Protein AF-A0AAW6YXY3-F1 (afdb_monomer_lite)

InterPro domains:
  IPR010106 Recombination-promoting nuclease RpnA [TIGR01784] (21-159)

Secondary structure (DSSP, 8-state):
-HHHHHHHHHHHHTT-S-TTT-HHHHHHHHTTGGG-HHHHHHHHHHHHHH-HHHHHHHHHHHHHHH-HHHHHHHHHHHHHHHHHHHHHHHHHHHHHHHHHHHHHHHHHHHHHHHHHHHHHHHHHHHHHHHHHHHHHHTT--HHHHHHHHT--HHHHHHHHT--

pLDDT: mean 87.32, std 8.06, range [52.41, 96.94]

Structure (mmCIF, N/CA/C/O backbone):
data_AF-A0AAW6YXY3-F1
#
_entry.id   AF-A0AAW6YXY3-F1
#
loop_
_atom_site.group_PDB
_atom_site.id
_atom_site.type_symbol
_atom_site.label_atom_id
_atom_site.label_alt_id
_atom_site.label_comp_id
_atom_site.label_asym_id
_atom_site.label_entity_id
_atom_site.label_seq_id
_atom_site.pdbx_PDB_ins_code
_atom_site.Cartn_x
_atom_site.Cartn_y
_atom_site.Cartn_z
_atom_site.occupancy
_atom_site.B_iso_or_equiv
_atom_site.auth_seq_id
_atom_site.auth_comp_id
_atom_site.auth_asym_id
_atom_site.auth_atom_id
_atom_site.pdbx_PDB_model_num
ATOM 1 N N . MET A 1 1 ? 23.430 -11.642 -19.664 1.00 52.41 1 MET A N 1
ATOM 2 C CA . MET A 1 1 ? 23.758 -10.466 -20.505 1.00 52.41 1 MET A CA 1
ATOM 3 C C . MET A 1 1 ? 23.811 -9.170 -19.693 1.00 52.41 1 MET A C 1
ATOM 5 O O . MET A 1 1 ? 24.819 -8.491 -19.815 1.00 52.41 1 MET A O 1
ATOM 9 N N . ALA A 1 2 ? 22.846 -8.874 -18.804 1.00 53.31 2 ALA A N 1
ATOM 10 C CA . ALA A 1 2 ? 22.872 -7.669 -17.951 1.00 53.31 2 ALA A CA 1
ATOM 11 C C . ALA A 1 2 ? 24.171 -7.490 -17.126 1.00 53.31 2 ALA A C 1
ATOM 13 O O . ALA A 1 2 ? 24.766 -6.423 -17.169 1.00 53.31 2 ALA A O 1
ATOM 14 N N . CYS A 1 3 ? 24.696 -8.545 -16.485 1.00 61.19 3 CYS A N 1
ATOM 15 C CA . CYS A 1 3 ? 25.930 -8.424 -15.688 1.00 61.19 3 CYS A CA 1
ATOM 16 C C . CYS A 1 3 ? 27.190 -8.082 -16.501 1.00 61.19 3 CYS A C 1
ATOM 18 O O . CYS A 1 3 ? 28.097 -7.454 -15.966 1.00 61.19 3 CYS A O 1
ATOM 20 N N . LEU A 1 4 ? 27.276 -8.498 -17.772 1.00 67.19 4 LEU A N 1
ATOM 21 C CA . LEU A 1 4 ? 28.469 -8.255 -18.593 1.00 67.19 4 LEU A CA 1
ATOM 22 C C . LEU A 1 4 ? 28.530 -6.796 -19.060 1.00 67.19 4 LEU A C 1
ATOM 24 O O . LEU A 1 4 ? 29.599 -6.198 -19.061 1.00 67.19 4 LEU A O 1
ATOM 28 N N . HIS A 1 5 ? 27.378 -6.225 -19.409 1.00 71.75 5 HIS A N 1
ATOM 29 C CA . HIS A 1 5 ? 27.255 -4.828 -19.811 1.00 71.75 5 HIS A CA 1
ATOM 30 C C . HIS A 1 5 ? 27.611 -3.879 -18.658 1.00 71.75 5 HIS A C 1
ATOM 32 O O . HIS A 1 5 ? 28.523 -3.068 -18.797 1.00 71.75 5 HIS A O 1
ATOM 38 N N . THR A 1 6 ? 26.999 -4.066 -17.482 1.00 77.62 6 THR A N 1
ATOM 39 C CA . THR A 1 6 ? 27.297 -3.255 -16.290 1.00 77.62 6 THR A CA 1
ATOM 40 C C . THR A 1 6 ? 28.769 -3.353 -15.886 1.00 77.62 6 THR A C 1
ATOM 42 O O . THR A 1 6 ? 29.396 -2.350 -15.558 1.00 77.62 6 THR A O 1
ATOM 45 N N . LEU A 1 7 ? 29.360 -4.549 -15.970 1.00 82.19 7 LEU A N 1
ATOM 46 C CA . LEU A 1 7 ? 30.775 -4.754 -15.665 1.00 82.19 7 LEU A CA 1
ATOM 47 C C . LEU A 1 7 ? 31.702 -4.013 -16.641 1.00 82.19 7 LEU A C 1
ATOM 49 O O . LEU A 1 7 ? 32.742 -3.507 -16.226 1.00 82.19 7 LEU A O 1
ATOM 53 N N . VAL A 1 8 ? 31.356 -3.943 -17.928 1.00 82.94 8 VAL A N 1
ATOM 54 C CA . VAL A 1 8 ? 32.174 -3.246 -18.934 1.00 82.94 8 VAL A CA 1
ATOM 55 C C . VAL A 1 8 ? 32.118 -1.730 -18.762 1.00 82.94 8 VAL A C 1
ATOM 57 O O . VAL A 1 8 ? 33.161 -1.095 -18.885 1.00 82.94 8 VAL A O 1
ATOM 60 N N . ILE A 1 9 ? 30.967 -1.164 -18.387 1.00 82.31 9 ILE A N 1
ATOM 61 C CA . ILE A 1 9 ? 30.839 0.269 -18.069 1.00 82.31 9 ILE A CA 1
ATOM 62 C C . ILE A 1 9 ? 31.704 0.633 -16.860 1.00 82.31 9 ILE A C 1
ATOM 64 O O . ILE A 1 9 ? 32.493 1.570 -16.924 1.00 82.31 9 ILE A O 1
ATOM 68 N N . ILE A 1 10 ? 31.621 -0.149 -15.777 1.00 84.69 10 ILE A N 1
ATOM 69 C CA . ILE A 1 10 ? 32.439 0.080 -14.575 1.00 84.69 10 ILE A CA 1
ATOM 70 C C . ILE A 1 10 ? 33.924 0.065 -14.942 1.00 84.69 10 ILE A C 1
ATOM 72 O O . ILE A 1 10 ? 34.669 0.973 -14.588 1.00 84.69 10 ILE A O 1
ATOM 76 N N . ARG A 1 11 ? 34.355 -0.934 -15.717 1.00 85.31 11 ARG A N 1
ATOM 77 C CA . ARG A 1 11 ? 35.752 -1.040 -16.150 1.00 85.31 11 ARG A CA 1
ATOM 78 C C . ARG A 1 11 ? 36.170 0.081 -17.101 1.00 85.31 11 ARG A C 1
ATOM 80 O O . ARG A 1 11 ? 37.355 0.396 -17.139 1.00 85.31 11 ARG A O 1
ATOM 87 N N . TYR A 1 12 ? 35.248 0.644 -17.880 1.00 85.00 12 TYR A N 1
ATOM 88 C CA . TYR A 1 12 ? 35.515 1.793 -18.745 1.00 85.00 12 TYR A CA 1
ATOM 89 C C . TYR A 1 12 ? 35.730 3.061 -17.915 1.00 85.00 12 TYR A C 1
ATOM 91 O O . TYR A 1 12 ? 36.720 3.753 -18.127 1.00 85.00 12 TYR A O 1
ATOM 99 N N . ASN A 1 13 ? 34.891 3.287 -16.902 1.00 83.56 13 ASN A N 1
ATOM 100 C CA . ASN A 1 13 ? 35.023 4.412 -15.970 1.00 83.56 13 ASN A CA 1
ATOM 101 C C . ASN A 1 13 ? 36.300 4.328 -15.120 1.00 83.56 13 ASN A C 1
ATOM 103 O O . ASN A 1 13 ? 36.865 5.344 -14.736 1.00 83.56 13 ASN A O 1
ATOM 107 N N . GLU A 1 14 ? 36.779 3.113 -14.845 1.00 88.25 14 GLU A N 1
ATOM 108 C CA . GLU A 1 14 ? 38.077 2.865 -14.208 1.00 88.25 14 GLU A CA 1
ATOM 109 C C . GLU A 1 14 ? 39.265 2.921 -15.193 1.00 88.25 14 GLU A C 1
ATOM 111 O O . GLU A 1 14 ? 40.374 2.528 -14.830 1.00 88.25 14 GLU A O 1
ATOM 116 N N . GLU A 1 15 ? 39.039 3.321 -16.450 1.00 82.94 15 GLU A N 1
ATOM 117 C CA . GLU A 1 15 ? 40.025 3.365 -17.545 1.00 82.94 15 GLU A CA 1
ATOM 118 C C . GLU A 1 15 ? 40.711 2.014 -17.850 1.00 82.94 15 GLU A C 1
ATOM 120 O O . GLU A 1 15 ? 41.732 1.937 -18.537 1.00 82.94 15 GLU A O 1
ATOM 125 N N . LYS A 1 16 ? 40.135 0.900 -17.381 1.00 86.38 16 LYS A N 1
ATOM 126 C CA . LYS A 1 16 ? 40.678 -0.460 -17.552 1.00 86.38 16 LYS A CA 1
ATOM 127 C C . LYS A 1 16 ? 40.359 -1.076 -18.913 1.00 86.38 16 LYS A C 1
ATOM 129 O O . LYS A 1 16 ? 40.914 -2.124 -19.245 1.00 86.38 16 LYS A O 1
ATOM 134 N N . VAL A 1 17 ? 39.447 -0.486 -19.683 1.00 86.38 17 VAL A N 1
ATOM 135 C CA . VAL A 1 17 ? 39.100 -0.909 -21.050 1.00 86.38 17 VAL A CA 1
ATOM 136 C C . VAL A 1 17 ? 39.014 0.307 -21.967 1.00 86.38 17 VAL A C 1
ATOM 138 O O . VAL A 1 17 ? 38.676 1.397 -21.521 1.00 86.38 17 VAL A O 1
ATOM 141 N N . ASN A 1 18 ? 39.335 0.132 -23.253 1.00 86.69 18 ASN A N 1
ATOM 142 C CA . ASN A 1 18 ? 39.440 1.247 -24.193 1.00 86.69 18 ASN A CA 1
ATOM 143 C C . ASN A 1 18 ? 38.731 0.944 -25.537 1.00 86.69 18 ASN A C 1
ATOM 145 O O . ASN A 1 18 ? 39.193 0.063 -26.274 1.00 86.69 18 ASN A O 1
ATOM 149 N N . PRO A 1 19 ? 37.674 1.698 -25.910 1.00 86.50 19 PRO A N 1
ATOM 150 C CA . PRO A 1 19 ? 36.897 1.476 -27.140 1.00 86.50 19 PRO A CA 1
ATOM 151 C C . PRO A 1 19 ? 37.658 1.792 -28.440 1.00 86.50 19 PRO A C 1
ATOM 153 O O . PRO A 1 19 ? 37.270 1.353 -29.530 1.00 86.50 19 PRO A O 1
ATOM 156 N N . TRP A 1 20 ? 38.770 2.528 -28.355 1.00 85.69 20 TRP A N 1
ATOM 157 C CA . TRP A 1 20 ? 39.649 2.792 -29.495 1.00 85.69 20 TRP A CA 1
ATOM 158 C C . TRP A 1 20 ? 40.468 1.569 -29.900 1.00 85.69 20 TRP A C 1
ATOM 160 O O . TRP A 1 20 ? 40.865 1.472 -31.062 1.00 85.69 20 TRP A O 1
ATOM 170 N N . LYS A 1 21 ? 40.737 0.663 -28.951 1.00 86.50 21 LYS A N 1
ATOM 171 C CA . LYS A 1 21 ? 41.595 -0.514 -29.143 1.00 86.50 21 LYS A CA 1
ATOM 172 C C . LYS A 1 21 ? 40.799 -1.808 -29.282 1.00 86.50 21 LYS A C 1
ATOM 174 O O . LYS A 1 21 ? 41.215 -2.678 -30.038 1.00 86.50 21 LYS A O 1
ATOM 179 N N . ASP A 1 22 ? 39.681 -1.925 -28.572 1.00 89.38 22 ASP A N 1
ATOM 180 C CA . ASP A 1 22 ? 38.886 -3.150 -28.517 1.00 89.38 22 ASP A CA 1
ATOM 181 C C . ASP A 1 22 ? 37.515 -2.959 -29.204 1.00 89.38 22 ASP A C 1
ATOM 183 O O . ASP A 1 22 ? 36.658 -2.227 -28.689 1.00 89.38 22 ASP A O 1
ATOM 187 N N . PRO A 1 23 ? 37.280 -3.614 -30.361 1.00 86.75 23 PRO A N 1
ATOM 188 C CA . PRO A 1 23 ? 35.998 -3.566 -31.059 1.00 86.75 23 PRO A CA 1
ATOM 189 C C . PRO A 1 23 ? 34.832 -4.116 -30.231 1.00 86.75 23 PRO A C 1
ATOM 191 O O . PRO A 1 23 ? 33.720 -3.611 -30.336 1.00 86.75 23 PRO A O 1
ATOM 194 N N . PHE A 1 24 ? 35.050 -5.133 -29.397 1.00 86.25 24 PHE A N 1
ATOM 195 C CA . PHE A 1 24 ? 33.988 -5.726 -28.587 1.00 86.25 24 PHE A CA 1
ATOM 196 C C . PHE A 1 24 ? 33.541 -4.776 -27.472 1.00 86.25 24 PHE A C 1
ATOM 198 O O . PHE A 1 24 ? 32.343 -4.575 -27.273 1.00 86.25 24 PHE A O 1
ATOM 205 N N . VAL A 1 25 ? 34.495 -4.117 -26.805 1.00 88.12 25 VAL A N 1
ATOM 206 C CA . VAL A 1 25 ? 34.204 -3.065 -25.813 1.00 88.12 25 VAL A CA 1
ATOM 207 C C . VAL A 1 25 ? 33.430 -1.915 -26.456 1.00 88.12 25 VAL A C 1
ATOM 209 O O . VAL A 1 25 ? 32.440 -1.458 -25.895 1.00 88.12 25 VAL A O 1
ATOM 212 N N . ARG A 1 26 ? 33.820 -1.494 -27.663 1.00 89.25 26 ARG A N 1
ATOM 213 C CA . ARG A 1 26 ? 33.111 -0.468 -28.444 1.00 89.25 26 ARG A CA 1
ATOM 214 C C . ARG A 1 26 ? 31.637 -0.815 -28.678 1.00 89.25 26 ARG A C 1
ATOM 216 O O . ARG A 1 26 ? 30.780 0.029 -28.439 1.00 89.25 26 ARG A O 1
ATOM 223 N N . TRP A 1 27 ? 31.330 -2.046 -29.094 1.00 87.62 27 TRP A N 1
ATOM 224 C CA . TRP A 1 27 ? 29.943 -2.490 -29.299 1.00 87.62 27 TRP A CA 1
ATOM 225 C C . TRP A 1 27 ? 29.148 -2.603 -27.996 1.00 87.62 27 TRP A C 1
ATOM 227 O O . TRP A 1 27 ? 27.959 -2.297 -27.982 1.00 87.62 27 TRP A O 1
ATOM 237 N N . LEU A 1 28 ? 29.785 -3.019 -26.898 1.00 87.50 28 LEU A N 1
ATOM 238 C CA . LEU A 1 28 ? 29.123 -3.097 -25.595 1.00 87.50 28 LEU A CA 1
ATOM 239 C C . LEU A 1 28 ? 28.817 -1.720 -24.999 1.00 87.50 28 LEU A C 1
ATOM 241 O O . LEU A 1 28 ? 27.775 -1.567 -24.363 1.00 87.50 28 LEU A O 1
ATOM 245 N N . LEU A 1 29 ? 29.701 -0.742 -25.214 1.00 87.75 29 LEU A N 1
ATOM 246 C CA . LEU A 1 29 ? 29.530 0.634 -24.747 1.00 87.75 29 LEU A CA 1
ATOM 247 C C . LEU A 1 29 ? 28.506 1.421 -25.575 1.00 87.75 29 LEU A C 1
ATOM 249 O O . LEU A 1 29 ? 27.878 2.332 -25.046 1.00 87.75 29 LEU A O 1
ATOM 253 N N . LEU A 1 30 ? 28.273 1.039 -26.836 1.00 86.44 30 LEU A N 1
ATOM 254 C CA . LEU A 1 30 ? 27.259 1.663 -27.692 1.00 86.44 30 LEU A CA 1
ATOM 255 C C . LEU A 1 30 ? 25.854 1.636 -27.064 1.00 86.44 30 LEU A C 1
ATOM 257 O O . LEU A 1 30 ? 25.080 2.567 -27.256 1.00 86.44 30 LEU A O 1
ATOM 261 N N . LEU A 1 31 ? 25.537 0.598 -26.283 1.00 82.12 31 LEU A N 1
ATOM 262 C CA . LEU A 1 31 ? 24.241 0.453 -25.613 1.00 82.12 31 LEU A CA 1
ATOM 263 C C . LEU A 1 31 ? 24.016 1.457 -24.468 1.00 82.12 31 LEU A C 1
ATOM 265 O O . LEU A 1 31 ? 22.864 1.686 -24.120 1.00 82.12 31 LEU A O 1
ATOM 269 N N . SER A 1 32 ? 25.083 2.044 -23.916 1.00 79.38 32 SER A N 1
ATOM 270 C CA . SER A 1 32 ? 25.033 3.051 -22.838 1.00 79.38 32 SER A CA 1
ATOM 271 C C . SER A 1 32 ? 25.366 4.456 -23.316 1.00 79.38 32 SER A C 1
ATOM 273 O O . SER A 1 32 ? 25.414 5.380 -22.512 1.00 79.38 32 SER A O 1
ATOM 275 N N . ALA A 1 33 ? 25.662 4.631 -24.606 1.00 79.44 33 ALA A N 1
ATOM 276 C CA . ALA A 1 33 ? 26.073 5.925 -25.136 1.00 79.44 33 ALA A CA 1
ATOM 277 C C . ALA A 1 33 ? 25.011 7.002 -24.840 1.00 79.44 33 ALA A C 1
ATOM 279 O O . ALA A 1 33 ? 25.348 8.101 -24.424 1.00 79.44 33 ALA A O 1
ATOM 280 N N . ASN A 1 34 ? 23.723 6.653 -24.907 1.00 73.06 34 ASN A N 1
ATOM 281 C CA . ASN A 1 34 ? 22.617 7.562 -24.588 1.00 73.06 34 ASN A CA 1
ATOM 282 C C . ASN A 1 34 ? 22.621 8.122 -23.148 1.00 73.06 34 ASN A C 1
ATOM 284 O O . ASN A 1 34 ? 21.928 9.106 -22.899 1.00 73.06 34 ASN A O 1
ATOM 288 N N . GLU A 1 35 ? 23.353 7.511 -22.214 1.00 76.88 35 GLU A N 1
ATOM 289 C CA . GLU A 1 35 ? 23.465 7.949 -20.817 1.00 76.88 35 GLU A CA 1
ATOM 290 C C . GLU A 1 35 ? 24.685 8.862 -20.575 1.00 76.88 35 GLU A C 1
ATOM 292 O O . GLU A 1 35 ? 24.717 9.572 -19.570 1.00 76.88 35 GLU A O 1
ATOM 297 N N . ASP A 1 36 ? 25.670 8.885 -21.487 1.00 80.56 36 ASP A N 1
ATOM 298 C CA . ASP A 1 36 ? 26.926 9.641 -21.357 1.00 80.56 36 ASP A CA 1
ATOM 299 C C . ASP A 1 36 ? 27.304 10.361 -22.670 1.00 80.56 36 ASP A C 1
ATOM 301 O O . ASP A 1 36 ? 27.655 9.760 -23.693 1.00 80.56 36 ASP A O 1
ATOM 305 N N . GLU A 1 37 ? 27.283 11.696 -22.622 1.00 81.19 37 GLU A N 1
ATOM 306 C CA . GLU A 1 37 ? 27.590 12.569 -23.758 1.00 81.19 37 GLU A CA 1
ATOM 307 C C . GLU A 1 37 ? 29.045 12.435 -24.250 1.00 81.19 37 GLU A C 1
ATOM 309 O O . GLU A 1 37 ? 29.307 12.484 -25.456 1.00 81.19 37 GLU A O 1
ATOM 314 N N . HIS A 1 38 ? 30.009 12.240 -23.345 1.00 84.06 38 HIS A N 1
ATOM 315 C CA . HIS A 1 38 ? 31.418 12.081 -23.707 1.00 84.06 38 HIS A CA 1
ATOM 316 C C . HIS A 1 38 ? 31.673 10.733 -24.379 1.00 84.06 38 HIS A C 1
ATOM 318 O O . HIS A 1 38 ? 32.415 10.657 -25.366 1.00 84.06 38 HIS A O 1
ATOM 324 N N . LEU A 1 39 ? 31.041 9.673 -23.874 1.00 85.69 39 LEU A N 1
ATOM 325 C CA . LEU A 1 39 ? 31.101 8.351 -24.489 1.00 85.69 39 LEU A CA 1
ATOM 326 C C . LEU A 1 39 ? 30.459 8.357 -25.882 1.00 85.69 39 LEU A C 1
ATOM 328 O O . LEU A 1 39 ? 31.034 7.793 -26.814 1.00 85.69 39 LEU A O 1
ATOM 332 N N . THR A 1 40 ? 29.323 9.041 -26.041 1.00 85.38 40 THR A N 1
ATOM 333 C CA . THR A 1 40 ? 28.659 9.220 -27.342 1.00 85.38 40 THR A CA 1
ATOM 334 C C . THR A 1 40 ? 29.595 9.851 -28.361 1.00 85.38 40 THR A C 1
ATOM 336 O O . THR A 1 40 ? 29.885 9.229 -29.382 1.00 85.38 40 THR A O 1
ATOM 339 N N . LYS A 1 41 ? 30.158 11.024 -28.046 1.00 86.62 41 LYS A N 1
ATOM 340 C CA . LYS A 1 41 ? 31.101 11.728 -28.932 1.00 86.62 41 LYS A CA 1
ATOM 341 C C . LYS A 1 41 ? 32.309 10.860 -29.288 1.00 86.62 41 LYS A C 1
ATOM 343 O O . LYS A 1 41 ? 32.717 10.789 -30.442 1.00 86.62 41 LYS A O 1
ATOM 348 N N . THR A 1 42 ? 32.837 10.128 -28.307 1.00 87.38 42 THR A N 1
ATOM 349 C CA . THR A 1 42 ? 33.961 9.203 -28.509 1.00 87.38 42 THR A CA 1
ATOM 350 C C . THR A 1 42 ? 33.615 8.090 -29.504 1.00 87.38 42 THR A C 1
ATOM 352 O O . THR A 1 42 ? 34.421 7.758 -30.373 1.00 87.38 42 THR A O 1
ATOM 355 N N . LEU A 1 43 ? 32.428 7.489 -29.394 1.00 87.62 43 LEU A N 1
ATOM 356 C CA . LEU A 1 43 ? 31.991 6.416 -30.290 1.00 87.62 43 LEU A CA 1
ATOM 357 C C . LEU A 1 43 ? 31.619 6.937 -31.683 1.00 87.62 43 LEU A C 1
ATOM 359 O O . LEU A 1 43 ? 31.893 6.247 -32.665 1.00 87.62 43 LEU A O 1
ATOM 363 N N . GLU A 1 44 ? 31.063 8.144 -31.784 1.00 85.62 44 GLU A N 1
ATOM 364 C CA . GLU A 1 44 ? 30.814 8.833 -33.055 1.00 85.62 44 GLU A CA 1
ATOM 365 C C . GLU A 1 44 ? 32.121 9.124 -33.798 1.00 85.62 44 GLU A C 1
ATOM 367 O O . GLU A 1 44 ? 32.254 8.757 -34.968 1.00 85.62 44 GLU A O 1
ATOM 372 N N . ASP A 1 45 ? 33.128 9.670 -33.111 1.00 88.62 45 ASP A N 1
ATOM 373 C CA . ASP A 1 45 ? 34.455 9.909 -33.685 1.00 88.62 45 ASP A CA 1
ATOM 374 C C . ASP A 1 45 ? 35.096 8.609 -34.186 1.00 88.62 45 ASP A C 1
ATOM 376 O O . ASP A 1 45 ? 35.673 8.555 -35.278 1.00 88.62 45 ASP A O 1
ATOM 380 N N . ILE A 1 46 ? 34.983 7.530 -33.410 1.00 88.31 46 ILE A N 1
ATOM 381 C CA . ILE A 1 46 ? 35.457 6.202 -33.804 1.00 88.31 46 ILE A CA 1
ATOM 382 C C . ILE A 1 46 ? 34.709 5.695 -35.043 1.00 88.31 46 ILE A C 1
ATOM 384 O O . ILE A 1 46 ? 35.335 5.164 -35.966 1.00 88.31 46 ILE A O 1
ATOM 388 N N . ALA A 1 47 ? 33.385 5.836 -35.069 1.00 88.31 47 ALA A N 1
ATOM 389 C CA . ALA A 1 47 ? 32.546 5.383 -36.168 1.00 88.31 47 ALA A CA 1
ATOM 390 C C . ALA A 1 47 ? 32.883 6.120 -37.470 1.00 88.31 47 ALA A C 1
ATOM 392 O O . ALA A 1 47 ? 33.079 5.483 -38.503 1.00 88.31 47 ALA A O 1
ATOM 393 N N . MET A 1 48 ? 33.026 7.446 -37.415 1.00 84.88 48 MET A N 1
ATOM 394 C CA . MET A 1 48 ? 33.330 8.273 -38.585 1.00 84.88 48 MET A CA 1
ATOM 395 C C . MET A 1 48 ? 34.737 8.029 -39.135 1.00 84.88 48 MET A C 1
ATOM 397 O O . MET A 1 48 ? 34.927 8.023 -40.350 1.00 84.88 48 MET A O 1
ATOM 401 N N . ASN A 1 49 ? 35.724 7.811 -38.259 1.00 85.69 49 ASN A N 1
ATOM 402 C CA . ASN A 1 49 ? 37.131 7.796 -38.668 1.00 85.69 49 ASN A CA 1
ATOM 403 C C . ASN A 1 49 ? 37.742 6.396 -38.806 1.00 85.69 49 ASN A C 1
ATOM 405 O O . ASN A 1 49 ? 38.791 6.252 -39.435 1.00 85.69 49 ASN A O 1
ATOM 409 N N . ARG A 1 50 ? 37.166 5.365 -38.174 1.00 82.50 50 ARG A N 1
ATOM 410 C CA . ARG A 1 50 ? 37.818 4.046 -38.054 1.00 82.50 50 ARG A CA 1
ATOM 411 C C . ARG A 1 50 ? 36.911 2.847 -38.287 1.00 82.50 50 ARG A C 1
ATOM 413 O O . ARG A 1 50 ? 37.439 1.771 -38.555 1.00 82.50 50 ARG A O 1
ATOM 420 N N . ASP A 1 51 ? 35.592 2.986 -38.164 1.00 86.69 51 ASP A N 1
ATOM 421 C CA . ASP A 1 51 ? 34.683 1.838 -38.208 1.00 86.69 51 ASP A CA 1
ATOM 422 C C . ASP A 1 51 ? 33.393 2.117 -38.993 1.00 86.69 51 ASP A C 1
ATOM 424 O O . ASP A 1 51 ? 32.356 2.469 -38.421 1.00 86.69 51 ASP A O 1
ATOM 428 N N . PRO A 1 52 ? 33.423 1.882 -40.317 1.00 87.88 52 PRO A N 1
ATOM 429 C CA . PRO A 1 52 ? 32.255 2.043 -41.178 1.00 87.88 52 PRO A CA 1
ATOM 430 C C . PRO A 1 52 ? 31.083 1.122 -40.808 1.00 87.88 52 PRO A C 1
ATOM 432 O O . PRO A 1 52 ? 29.940 1.398 -41.180 1.00 87.88 52 PRO A O 1
ATOM 435 N N . ILE A 1 53 ? 31.340 0.003 -40.119 1.00 87.62 53 ILE A N 1
ATOM 436 C CA . ILE A 1 53 ? 30.291 -0.925 -39.678 1.00 87.62 53 ILE A CA 1
ATOM 437 C C . ILE A 1 53 ? 29.576 -0.327 -38.467 1.00 87.62 53 ILE A C 1
ATOM 439 O O . ILE A 1 53 ? 28.343 -0.300 -38.448 1.00 87.62 53 ILE A O 1
ATOM 443 N N . LEU A 1 54 ? 30.332 0.212 -37.507 1.00 85.75 54 LEU A N 1
ATOM 444 C CA . LEU A 1 54 ? 29.773 0.950 -36.377 1.00 85.75 54 LEU A CA 1
ATOM 445 C C . LEU A 1 54 ? 28.968 2.165 -36.859 1.00 85.75 54 LEU A C 1
ATOM 447 O O . LEU A 1 54 ? 27.836 2.352 -36.424 1.00 85.75 54 LEU A O 1
ATOM 451 N N . GLN A 1 55 ? 29.491 2.933 -37.818 1.00 87.44 55 GLN A N 1
ATOM 452 C CA . GLN A 1 55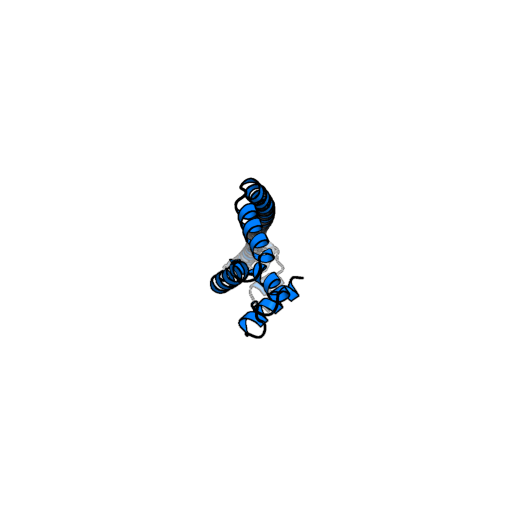 ? 28.784 4.085 -38.389 1.00 87.44 55 GLN A CA 1
ATOM 453 C C . GLN A 1 55 ? 27.447 3.691 -39.028 1.00 87.44 55 GLN A C 1
ATOM 455 O O . GLN A 1 55 ? 26.420 4.325 -38.789 1.00 87.44 55 GLN A O 1
ATOM 460 N N . LYS A 1 56 ? 27.427 2.604 -39.811 1.00 88.25 56 LYS A N 1
ATOM 461 C CA . LYS A 1 56 ? 26.183 2.071 -40.385 1.00 88.25 56 LYS A CA 1
ATOM 462 C C . LYS A 1 56 ? 25.194 1.635 -39.307 1.00 88.25 56 LYS A C 1
ATOM 464 O O . LYS A 1 56 ? 23.994 1.821 -39.496 1.00 88.25 56 LYS A O 1
ATOM 469 N N . ALA A 1 57 ? 25.672 1.055 -38.207 1.00 86.44 57 ALA A N 1
ATOM 470 C CA . ALA A 1 57 ? 24.816 0.655 -37.098 1.00 86.44 57 ALA A CA 1
ATOM 471 C C . ALA A 1 57 ? 24.228 1.861 -36.355 1.00 86.44 57 ALA A C 1
ATOM 473 O O . ALA A 1 57 ? 23.019 1.868 -36.137 1.00 86.44 57 ALA A O 1
ATOM 474 N N . ILE A 1 58 ? 25.032 2.889 -36.058 1.00 85.38 58 ILE A N 1
ATOM 475 C CA . ILE A 1 58 ? 24.574 4.145 -35.439 1.00 85.38 58 ILE A CA 1
ATOM 476 C C . ILE A 1 58 ? 23.510 4.810 -36.320 1.00 85.38 58 ILE A C 1
ATOM 478 O O . ILE A 1 58 ? 22.387 5.012 -35.868 1.00 85.38 58 ILE A O 1
ATOM 482 N N . ASN A 1 59 ? 23.796 5.026 -37.608 1.00 84.62 59 ASN A N 1
ATOM 483 C CA . ASN A 1 59 ? 22.854 5.665 -38.536 1.00 84.62 59 ASN A CA 1
ATOM 484 C C . ASN A 1 59 ? 21.554 4.865 -38.697 1.00 84.62 59 ASN A C 1
ATOM 486 O O . ASN A 1 59 ? 20.462 5.424 -38.810 1.00 84.62 59 ASN A O 1
ATOM 490 N N . LYS A 1 60 ? 21.651 3.529 -38.735 1.00 84.69 60 LYS A N 1
ATOM 491 C CA . LYS A 1 60 ? 20.469 2.666 -38.807 1.00 84.69 60 LYS A CA 1
ATOM 492 C C . LYS A 1 60 ? 19.657 2.750 -37.519 1.00 84.69 60 LYS A C 1
ATOM 494 O O . LYS A 1 60 ? 18.432 2.780 -37.595 1.00 84.69 60 LYS A O 1
ATOM 499 N N . TRP A 1 61 ? 20.315 2.790 -36.364 1.00 80.19 61 TRP A N 1
ATOM 500 C CA . TRP A 1 61 ? 19.647 2.922 -35.076 1.00 80.19 61 TRP A CA 1
ATOM 501 C C . TRP A 1 61 ? 18.958 4.278 -34.935 1.00 80.19 61 TRP A C 1
ATOM 503 O O . TRP A 1 61 ? 17.785 4.309 -34.583 1.00 80.19 61 TRP A O 1
ATOM 513 N N . GLU A 1 62 ? 19.618 5.370 -35.313 1.00 77.94 62 GLU A N 1
ATOM 514 C CA . GLU A 1 62 ? 19.029 6.710 -35.323 1.00 77.94 62 GLU A CA 1
ATOM 515 C C . GLU A 1 62 ? 17.818 6.792 -36.261 1.00 77.94 62 GLU A C 1
ATOM 517 O O . GLU A 1 62 ? 16.756 7.283 -35.891 1.00 77.94 62 GLU A O 1
ATOM 522 N N . ARG A 1 63 ? 17.911 6.206 -37.458 1.00 80.19 63 ARG A N 1
ATOM 523 C CA . ARG A 1 63 ? 16.775 6.142 -38.384 1.00 80.19 63 ARG A CA 1
ATOM 524 C C . ARG A 1 63 ? 15.605 5.323 -37.827 1.00 80.19 63 ARG A C 1
ATOM 526 O O . ARG A 1 63 ? 14.459 5.712 -38.018 1.00 80.19 63 ARG A O 1
ATOM 533 N N . MET A 1 64 ? 15.875 4.197 -37.162 1.00 75.44 64 MET A N 1
ATOM 534 C CA . MET A 1 64 ? 14.831 3.398 -36.503 1.00 75.44 64 MET A CA 1
ATOM 535 C C . MET A 1 64 ? 14.235 4.131 -35.301 1.00 75.44 64 MET A C 1
ATOM 537 O O . MET A 1 64 ? 13.036 4.037 -35.065 1.00 75.44 64 MET A O 1
ATOM 541 N N . SER A 1 65 ? 15.051 4.877 -34.552 1.00 69.12 65 SER A N 1
ATOM 542 C CA . SER A 1 65 ? 14.579 5.663 -33.417 1.00 69.12 65 SER A CA 1
ATOM 543 C C . SER A 1 65 ? 13.771 6.875 -33.865 1.00 69.12 65 SER A C 1
ATOM 545 O O . SER A 1 65 ? 12.934 7.326 -33.099 1.00 69.12 65 SER A O 1
ATOM 547 N N . GLN A 1 66 ? 13.971 7.399 -35.075 1.00 70.12 66 GLN A N 1
ATOM 548 C CA . GLN A 1 66 ? 13.158 8.473 -35.656 1.00 70.12 66 GLN A CA 1
ATOM 549 C C . GLN A 1 66 ? 11.898 7.974 -36.388 1.00 70.12 66 GLN A C 1
ATOM 551 O O . GLN A 1 66 ? 11.049 8.789 -36.747 1.00 70.12 66 GLN A O 1
ATOM 556 N N . ASP A 1 67 ? 11.736 6.662 -36.588 1.00 81.75 67 ASP A N 1
ATOM 557 C CA . ASP A 1 67 ? 10.533 6.090 -37.198 1.00 81.75 67 ASP A CA 1
ATOM 558 C C . ASP A 1 67 ? 9.338 6.219 -36.238 1.00 81.75 67 ASP A C 1
ATOM 560 O O . ASP A 1 67 ? 9.275 5.582 -35.180 1.00 81.75 67 ASP A O 1
ATOM 564 N N . SER A 1 68 ? 8.378 7.068 -36.611 1.00 74.38 68 SER A N 1
ATOM 565 C CA . SER A 1 68 ? 7.197 7.359 -35.796 1.00 74.38 68 SER A CA 1
ATOM 566 C C . SER A 1 68 ? 6.357 6.114 -35.518 1.00 74.38 68 SER A C 1
ATOM 568 O O . SER A 1 68 ? 5.774 6.010 -34.441 1.00 74.38 68 SER A O 1
ATOM 570 N N . SER A 1 69 ? 6.336 5.146 -36.438 1.00 79.50 69 SER A N 1
ATOM 571 C CA . SER A 1 69 ? 5.579 3.904 -36.273 1.00 79.50 69 SER A CA 1
ATOM 572 C C . SER A 1 69 ? 6.193 2.995 -35.204 1.00 79.50 69 SER A C 1
ATOM 574 O O . SER A 1 69 ? 5.473 2.394 -34.405 1.00 79.50 69 SER A O 1
ATOM 576 N N . PHE A 1 70 ? 7.527 2.949 -35.130 1.00 73.19 70 PHE A N 1
ATOM 577 C CA . PHE A 1 70 ? 8.246 2.158 -34.135 1.00 73.19 70 PHE A CA 1
ATOM 578 C C . PHE A 1 70 ? 8.127 2.773 -32.738 1.00 73.19 70 PHE A C 1
ATOM 580 O O . PHE A 1 70 ? 7.854 2.050 -31.778 1.00 73.19 70 PHE A O 1
ATOM 587 N N . ARG A 1 71 ? 8.243 4.107 -32.629 1.00 76.06 71 ARG A N 1
ATOM 588 C CA . ARG A 1 71 ? 7.972 4.824 -31.370 1.00 76.06 71 ARG A CA 1
ATOM 589 C C . ARG A 1 71 ? 6.556 4.570 -30.875 1.00 76.06 71 ARG A C 1
ATOM 591 O O . ARG A 1 71 ? 6.383 4.161 -29.739 1.00 76.06 71 ARG A O 1
ATOM 598 N N . GLN A 1 72 ? 5.556 4.704 -31.744 1.00 80.50 72 GLN A N 1
ATOM 599 C CA . GLN A 1 72 ? 4.159 4.476 -31.366 1.00 80.50 72 GLN A CA 1
ATOM 600 C C . GLN A 1 72 ? 3.904 3.054 -30.857 1.00 80.50 72 GLN A C 1
ATOM 602 O O . GLN A 1 72 ? 3.180 2.879 -29.880 1.00 80.50 72 GLN A O 1
ATOM 607 N N . ALA A 1 73 ? 4.492 2.035 -31.490 1.00 82.31 73 ALA A N 1
ATOM 608 C CA . ALA A 1 73 ? 4.358 0.653 -31.033 1.00 82.31 73 ALA A CA 1
ATOM 609 C C . ALA A 1 73 ? 5.030 0.423 -29.667 1.00 82.31 73 ALA A C 1
ATOM 611 O O . ALA A 1 73 ? 4.492 -0.304 -28.827 1.00 82.31 73 ALA A O 1
ATOM 612 N N . TYR A 1 74 ? 6.186 1.051 -29.438 1.00 80.88 74 TYR A N 1
ATOM 613 C CA . TYR A 1 74 ? 6.889 1.011 -28.158 1.00 80.88 74 TYR A CA 1
ATOM 614 C C . TYR A 1 74 ? 6.092 1.725 -27.054 1.00 80.88 74 TYR A C 1
ATOM 616 O O . TYR A 1 74 ? 5.785 1.107 -26.035 1.00 80.88 74 TYR A O 1
ATOM 624 N N . ASP A 1 75 ? 5.662 2.962 -27.302 1.00 81.69 75 ASP A N 1
ATOM 625 C CA . ASP A 1 75 ? 4.876 3.778 -26.371 1.00 81.69 75 ASP A CA 1
ATOM 626 C C . ASP A 1 75 ? 3.539 3.103 -26.032 1.00 81.69 75 ASP A C 1
ATOM 628 O O . ASP A 1 75 ? 3.104 3.103 -24.883 1.00 81.69 75 ASP A O 1
ATOM 632 N N . ALA A 1 76 ? 2.884 2.472 -27.015 1.00 89.44 76 ALA A N 1
ATOM 633 C CA . ALA A 1 76 ? 1.652 1.721 -26.792 1.00 89.44 76 ALA A CA 1
ATOM 634 C C . ALA A 1 76 ? 1.876 0.524 -25.858 1.00 89.44 76 ALA A C 1
ATOM 636 O O . ALA A 1 76 ? 1.055 0.266 -24.977 1.00 89.44 76 ALA A O 1
ATOM 637 N N . ARG A 1 77 ? 2.991 -0.197 -26.022 1.00 88.31 77 ARG A N 1
ATOM 638 C CA . ARG A 1 77 ? 3.353 -1.310 -25.138 1.00 88.31 77 ARG A CA 1
ATOM 639 C C . ARG A 1 77 ? 3.667 -0.820 -23.728 1.00 88.31 77 ARG A C 1
ATOM 641 O O . ARG A 1 77 ? 3.197 -1.420 -22.765 1.00 88.31 77 ARG A O 1
ATOM 648 N N . GLU A 1 78 ? 4.452 0.245 -23.607 1.00 83.88 78 GLU A N 1
ATOM 649 C CA . GLU A 1 78 ? 4.781 0.844 -22.315 1.00 83.88 78 GLU A CA 1
ATOM 650 C C . GLU A 1 78 ? 3.515 1.325 -21.602 1.00 83.88 78 GLU A C 1
ATOM 652 O O . GLU A 1 78 ? 3.301 0.994 -20.438 1.00 83.88 78 GLU A O 1
ATOM 657 N N . LYS A 1 79 ? 2.607 1.987 -22.325 1.00 93.06 79 LYS A N 1
ATOM 658 C CA . LYS A 1 79 ? 1.314 2.421 -21.797 1.00 93.06 79 LYS A CA 1
ATOM 659 C C . LYS A 1 79 ? 0.489 1.262 -21.239 1.00 93.06 79 LYS A C 1
ATOM 661 O O . LYS A 1 79 ? -0.067 1.405 -20.159 1.00 93.06 79 LYS A O 1
ATOM 666 N N . VAL A 1 80 ? 0.426 0.117 -21.925 1.00 92.69 80 VAL A N 1
ATOM 667 C CA . VAL A 1 80 ? -0.301 -1.066 -21.419 1.00 92.69 80 VAL A CA 1
ATOM 668 C C . VAL A 1 80 ? 0.271 -1.533 -20.080 1.00 92.69 80 VAL A C 1
ATOM 670 O O . VAL A 1 80 ? -0.491 -1.773 -19.147 1.00 92.69 80 VAL A O 1
ATOM 673 N N . LEU A 1 81 ? 1.599 -1.606 -19.961 1.00 90.00 81 LEU A N 1
ATOM 674 C CA . LEU A 1 81 ? 2.258 -2.002 -18.714 1.00 90.00 81 LEU A CA 1
ATOM 675 C C . LEU A 1 81 ? 1.995 -0.993 -17.587 1.00 90.00 81 LEU A C 1
ATOM 677 O O . LEU A 1 81 ? 1.733 -1.392 -16.452 1.00 90.00 81 LEU A O 1
ATOM 681 N N . MET A 1 82 ? 2.020 0.304 -17.900 1.00 89.69 82 MET A N 1
ATOM 682 C CA . MET A 1 82 ? 1.730 1.366 -16.934 1.00 89.69 82 MET A CA 1
ATOM 683 C C . MET A 1 82 ? 0.260 1.364 -16.504 1.00 89.69 82 MET A C 1
ATOM 685 O O . MET A 1 82 ? -0.022 1.490 -15.316 1.00 89.69 82 MET A O 1
ATOM 689 N N . ASP A 1 83 ? -0.675 1.164 -17.434 1.00 94.56 83 ASP A N 1
ATOM 690 C CA . ASP A 1 83 ? -2.107 1.055 -17.144 1.00 94.56 83 ASP A CA 1
ATOM 691 C C . ASP A 1 83 ? -2.400 -0.178 -16.271 1.00 94.56 83 ASP A C 1
ATOM 693 O O . ASP A 1 83 ? -3.221 -0.114 -15.355 1.00 94.56 83 ASP A O 1
ATOM 697 N N . GLU A 1 84 ? -1.729 -1.307 -16.518 1.00 93.12 84 GLU A N 1
ATOM 698 C CA . GLU A 1 84 ? -1.810 -2.495 -15.662 1.00 93.12 84 GLU A CA 1
ATOM 699 C C . GLU A 1 84 ? -1.257 -2.221 -14.260 1.00 93.12 84 GLU A C 1
ATOM 701 O O . GLU A 1 84 ? -1.951 -2.474 -13.272 1.00 93.12 84 GLU A O 1
ATOM 706 N N . ALA A 1 85 ? -0.058 -1.642 -14.154 1.00 91.88 85 ALA A N 1
ATOM 707 C CA . ALA A 1 85 ? 0.543 -1.279 -12.872 1.00 91.88 85 ALA A CA 1
ATOM 708 C C . ALA A 1 85 ? -0.339 -0.295 -12.083 1.00 91.88 85 ALA A C 1
ATOM 710 O O . ALA A 1 85 ? -0.570 -0.485 -10.887 1.00 91.88 85 ALA A O 1
ATOM 711 N N . ALA A 1 86 ? -0.899 0.711 -12.757 1.00 92.69 86 ALA A N 1
ATOM 712 C CA . ALA A 1 86 ? -1.805 1.686 -12.161 1.00 92.69 86 ALA A CA 1
ATOM 713 C C . ALA A 1 86 ? -3.097 1.034 -11.649 1.00 92.69 86 ALA A C 1
ATOM 715 O O . ALA A 1 86 ? -3.561 1.376 -10.561 1.00 92.69 86 ALA A O 1
ATOM 716 N N . LYS A 1 87 ? -3.662 0.061 -12.380 1.00 94.50 87 LYS A N 1
ATOM 717 C CA . LYS A 1 87 ? -4.832 -0.705 -11.915 1.00 94.50 87 LYS A CA 1
ATOM 718 C C . LYS A 1 87 ? -4.534 -1.468 -10.629 1.00 94.50 87 LYS A C 1
ATOM 720 O O . LYS A 1 87 ? -5.353 -1.427 -9.712 1.00 94.50 87 LYS A O 1
ATOM 725 N N . PHE A 1 88 ? -3.389 -2.145 -10.546 1.00 93.25 88 PHE A N 1
ATOM 726 C CA . PHE A 1 88 ? -3.008 -2.881 -9.338 1.00 93.25 88 PHE A CA 1
ATOM 727 C C . PHE A 1 88 ? -2.768 -1.944 -8.154 1.00 93.25 88 PHE A C 1
ATOM 729 O O . PHE A 1 88 ? -3.336 -2.172 -7.087 1.00 93.25 88 PHE A O 1
ATOM 736 N N . ALA A 1 89 ? -2.021 -0.858 -8.362 1.00 92.44 89 ALA A N 1
ATOM 737 C CA . ALA A 1 89 ? -1.782 0.145 -7.328 1.00 92.44 89 ALA A CA 1
ATOM 738 C C . ALA A 1 89 ? -3.099 0.754 -6.822 1.00 92.44 89 ALA A C 1
ATOM 740 O O . ALA A 1 89 ? -3.315 0.861 -5.618 1.00 92.44 89 ALA A O 1
ATOM 741 N N . HIS A 1 90 ? -4.020 1.091 -7.729 1.00 92.75 90 HIS A N 1
ATOM 742 C CA . HIS A 1 90 ? -5.329 1.621 -7.358 1.00 92.75 90 HIS A CA 1
ATOM 743 C C . HIS A 1 90 ? -6.189 0.598 -6.599 1.00 92.75 90 HIS A C 1
ATOM 745 O O . HIS A 1 90 ? -6.864 0.942 -5.631 1.00 92.75 90 HIS A O 1
ATOM 751 N N . ALA A 1 91 ? -6.163 -0.674 -7.005 1.00 94.50 91 ALA A N 1
ATOM 752 C CA . ALA A 1 91 ? -6.883 -1.732 -6.301 1.00 94.50 91 ALA A CA 1
ATOM 753 C C . ALA A 1 91 ? -6.338 -1.954 -4.879 1.00 94.50 91 ALA A C 1
ATOM 755 O O . ALA A 1 91 ? -7.122 -2.172 -3.952 1.00 94.50 91 ALA A O 1
ATOM 756 N N . GLU A 1 92 ? -5.019 -1.871 -4.696 1.00 94.94 92 GLU A N 1
ATOM 757 C CA . GLU A 1 92 ? -4.363 -1.987 -3.393 1.00 94.94 92 GLU A CA 1
ATOM 758 C C . GLU A 1 92 ? -4.719 -0.815 -2.471 1.00 94.94 92 GLU A C 1
ATOM 760 O O . GLU A 1 92 ? -5.137 -1.037 -1.329 1.00 94.94 92 GLU A O 1
ATOM 765 N N . THR A 1 93 ? -4.633 0.426 -2.964 1.00 93.25 93 THR A N 1
ATOM 766 C CA . THR A 1 93 ? -4.962 1.616 -2.166 1.00 93.25 93 THR A CA 1
ATOM 767 C C . THR A 1 93 ? -6.429 1.626 -1.746 1.00 93.25 93 THR A C 1
ATOM 769 O O . THR A 1 93 ? -6.736 1.847 -0.572 1.00 93.25 93 THR A O 1
ATOM 772 N N . GLU A 1 94 ? -7.344 1.314 -2.665 1.00 94.69 94 GLU A N 1
ATOM 773 C CA . GLU A 1 94 ? -8.773 1.211 -2.365 1.00 94.69 94 GLU A CA 1
ATOM 774 C C . GLU A 1 94 ? -9.084 0.051 -1.412 1.00 94.69 94 GLU A C 1
ATOM 776 O O . GLU A 1 94 ? -9.953 0.171 -0.543 1.00 94.69 94 GLU A O 1
ATOM 781 N N . GLY A 1 95 ? -8.373 -1.072 -1.546 1.00 96.19 95 GLY A N 1
ATOM 782 C CA . GLY A 1 95 ? -8.471 -2.211 -0.637 1.00 96.19 95 GLY A CA 1
ATOM 783 C C . GLY A 1 95 ? -8.059 -1.849 0.791 1.00 96.19 95 GLY A C 1
ATOM 784 O O . GLY A 1 95 ? -8.811 -2.119 1.731 1.00 96.19 95 GLY A O 1
ATOM 785 N N . MET A 1 96 ? -6.911 -1.182 0.954 1.00 95.50 96 MET A N 1
ATOM 786 C CA . MET A 1 96 ? -6.429 -0.691 2.249 1.00 95.50 96 MET A CA 1
ATOM 787 C C . MET A 1 96 ? -7.391 0.318 2.870 1.00 95.50 96 MET A C 1
ATOM 789 O O . MET A 1 96 ? -7.776 0.157 4.029 1.00 95.50 96 MET A O 1
ATOM 793 N N . LYS A 1 97 ? -7.826 1.320 2.098 1.00 95.88 97 LYS A N 1
ATOM 794 C CA . LYS A 1 97 ? -8.754 2.352 2.573 1.00 95.88 97 LYS A CA 1
ATOM 795 C C . LYS A 1 97 ? -10.055 1.734 3.084 1.00 95.88 97 LYS A C 1
ATOM 797 O O . LYS A 1 97 ? -10.436 1.959 4.232 1.00 95.88 97 LYS A O 1
ATOM 802 N N . ARG A 1 98 ? -10.684 0.865 2.282 1.00 94.31 98 ARG A N 1
ATOM 803 C CA . ARG A 1 98 ? -11.905 0.147 2.685 1.00 94.31 98 ARG A CA 1
ATOM 804 C C . ARG A 1 98 ? -11.678 -0.763 3.890 1.00 94.31 98 ARG A C 1
ATOM 806 O O . ARG A 1 98 ? -12.573 -0.903 4.722 1.00 94.31 98 ARG A O 1
ATOM 813 N N . GLY A 1 99 ? -10.517 -1.409 3.979 1.00 96.88 99 GLY A N 1
ATOM 814 C CA . GLY A 1 99 ? -10.144 -2.242 5.121 1.00 96.88 99 GLY A CA 1
ATOM 815 C C . GLY A 1 99 ? -10.047 -1.437 6.417 1.00 96.88 99 GLY A C 1
ATOM 816 O O . GLY A 1 99 ? -10.612 -1.841 7.434 1.00 96.88 99 GLY A O 1
ATOM 817 N N . MET A 1 100 ? -9.395 -0.276 6.362 1.00 96.31 100 MET A N 1
ATOM 818 C CA . MET A 1 100 ? -9.213 0.617 7.504 1.00 96.31 100 MET A CA 1
ATOM 819 C C . MET A 1 100 ? -10.533 1.243 7.960 1.00 96.31 100 MET A C 1
ATOM 821 O O . MET A 1 100 ? -10.844 1.183 9.148 1.00 96.31 100 MET A O 1
ATOM 825 N N . GLU A 1 101 ? -11.345 1.757 7.032 1.00 96.19 101 GLU A N 1
ATOM 826 C CA . GLU A 1 101 ? -12.673 2.312 7.335 1.00 96.19 101 GLU A CA 1
ATOM 827 C C . GLU A 1 101 ? -13.567 1.269 8.021 1.00 96.19 101 GLU A C 1
ATOM 829 O O . GLU A 1 101 ? -14.062 1.501 9.126 1.00 96.19 101 GLU A O 1
ATOM 834 N N . LYS A 1 102 ? -13.693 0.069 7.434 1.00 95.19 102 LYS A N 1
ATOM 835 C CA . LYS A 1 102 ? -14.489 -1.021 8.025 1.00 95.19 102 LYS A CA 1
ATOM 836 C C . LYS A 1 102 ? -13.937 -1.487 9.369 1.00 95.19 102 LYS A C 1
ATOM 838 O O . LYS A 1 102 ? -14.709 -1.877 10.245 1.00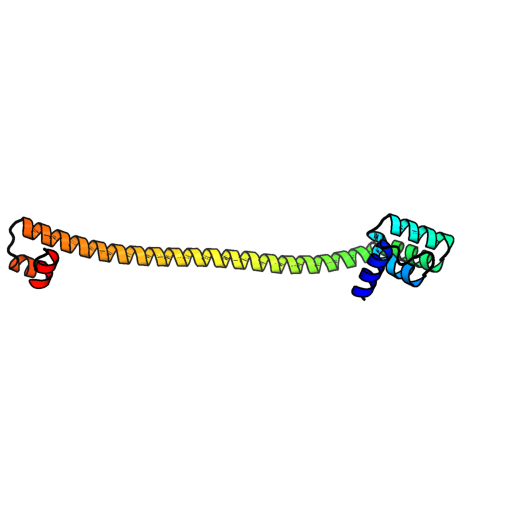 95.19 102 LYS A O 1
ATOM 843 N N . GLY A 1 103 ? -12.614 -1.514 9.524 1.00 96.94 103 GLY A N 1
ATOM 844 C CA . GLY A 1 103 ? -11.960 -1.881 10.777 1.00 96.94 103 GLY A CA 1
ATOM 845 C C . GLY A 1 103 ? -12.272 -0.884 11.890 1.00 96.94 103 GLY A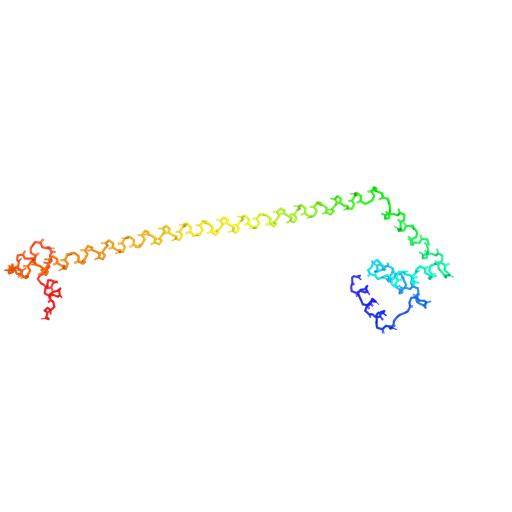 C 1
ATOM 846 O O . GLY A 1 103 ? -12.656 -1.288 12.988 1.00 96.94 103 GLY A O 1
ATOM 847 N N . MET A 1 104 ? -12.177 0.409 11.584 1.00 96.38 104 MET A N 1
ATOM 848 C CA . MET A 1 104 ? -12.444 1.492 12.526 1.00 96.38 104 MET A CA 1
ATOM 849 C C . MET A 1 104 ? -13.920 1.558 12.920 1.00 96.38 104 MET A C 1
ATOM 851 O O . MET A 1 104 ? -14.223 1.628 14.109 1.00 96.38 104 MET A O 1
ATOM 855 N N . GLU A 1 105 ? -14.837 1.446 11.957 1.00 96.06 105 GLU A N 1
ATOM 856 C CA . GLU A 1 105 ? -16.280 1.429 12.215 1.00 96.06 105 GLU A CA 1
ATOM 857 C C . GLU A 1 105 ? -16.674 0.256 13.127 1.00 96.06 105 GLU A C 1
ATOM 859 O O . GLU A 1 105 ? -17.316 0.446 14.163 1.00 96.06 105 GLU A O 1
ATOM 864 N N . LYS A 1 106 ? -16.218 -0.963 12.802 1.00 94.81 106 LYS A N 1
ATOM 865 C CA . LYS A 1 106 ? -16.482 -2.152 13.630 1.00 94.81 106 LYS A CA 1
ATOM 866 C C . LYS A 1 106 ? -15.857 -2.044 15.017 1.00 94.81 106 LYS A C 1
ATOM 868 O O . LYS A 1 106 ? -16.462 -2.498 15.988 1.00 94.81 106 LYS A O 1
ATOM 873 N N . GLY A 1 107 ? -14.647 -1.495 15.109 1.00 96.69 107 GLY A N 1
ATOM 874 C CA . GLY A 1 107 ? -13.953 -1.282 16.377 1.00 96.69 107 GLY A CA 1
ATOM 875 C C . GLY A 1 107 ? -14.706 -0.305 17.277 1.00 96.69 107 GLY A C 1
ATOM 876 O O . GLY A 1 107 ? -14.952 -0.614 18.442 1.00 96.69 107 GLY A O 1
ATOM 877 N N . LEU A 1 108 ? -15.140 0.827 16.719 1.00 96.75 108 LEU A N 1
ATOM 878 C CA . LEU A 1 108 ? -15.893 1.849 17.441 1.00 96.75 108 LEU A CA 1
ATOM 879 C C . LEU A 1 108 ? -17.255 1.326 17.906 1.00 96.75 108 LEU A C 1
ATOM 881 O O . LEU A 1 108 ? -17.600 1.499 19.072 1.00 96.75 108 LEU A O 1
ATOM 885 N N . ALA A 1 109 ? -17.998 0.642 17.031 1.00 95.50 109 ALA A N 1
ATOM 886 C CA . ALA A 1 109 ? -19.303 0.077 17.371 1.00 95.50 109 ALA A CA 1
ATOM 887 C C . ALA A 1 109 ? -19.204 -0.919 18.537 1.00 95.50 109 ALA A C 1
ATOM 889 O O . ALA A 1 109 ? -19.920 -0.787 19.529 1.00 95.50 109 ALA A O 1
ATOM 890 N N . LYS A 1 110 ? -18.255 -1.865 18.465 1.00 94.81 110 LYS A N 1
ATOM 891 C CA . LYS A 1 110 ? -18.020 -2.835 19.545 1.00 94.81 110 LYS A CA 1
ATOM 892 C C . LYS A 1 110 ? -17.562 -2.164 20.837 1.00 94.81 110 LYS A C 1
ATOM 894 O O . LYS A 1 110 ? -18.030 -2.532 21.911 1.00 94.81 110 LYS A O 1
ATOM 899 N N . GLY A 1 111 ? -16.654 -1.193 20.741 1.00 96.50 111 GLY A N 1
ATOM 900 C CA . GLY A 1 111 ? -16.153 -0.462 21.903 1.00 96.50 111 GLY A CA 1
ATOM 901 C C . GLY A 1 111 ? -17.256 0.324 22.611 1.00 96.50 111 GLY A C 1
ATOM 902 O O . GLY A 1 111 ? -17.354 0.277 23.836 1.00 96.50 111 GLY A O 1
ATOM 903 N N . LEU A 1 112 ? -18.123 0.992 21.847 1.00 96.81 112 LEU A N 1
ATOM 904 C CA . LEU A 1 112 ? -19.252 1.745 22.384 1.00 96.81 112 LEU A CA 1
ATOM 905 C C . LEU A 1 112 ? -20.277 0.826 23.055 1.00 96.81 112 LEU A C 1
ATOM 907 O O . LEU A 1 112 ? -20.691 1.098 24.178 1.00 96.81 112 LEU A O 1
ATOM 911 N N . GLU A 1 113 ? -20.653 -0.276 22.406 1.00 95.50 113 GLU A N 1
ATOM 912 C CA . GLU A 1 113 ? -21.599 -1.250 22.961 1.00 95.50 113 GLU A CA 1
ATOM 913 C C . GLU A 1 113 ? -21.089 -1.841 24.285 1.00 95.50 113 GLU A C 1
ATOM 915 O O . GLU A 1 113 ? -21.800 -1.842 25.293 1.00 95.50 113 GLU A O 1
ATOM 920 N N . GLN A 1 114 ? -19.824 -2.273 24.317 1.00 94.12 114 GLN A N 1
ATOM 921 C CA . GLN A 1 114 ? -19.196 -2.794 25.532 1.00 94.12 114 GLN A CA 1
ATOM 922 C C . GLN A 1 114 ? -19.094 -1.731 26.630 1.00 94.12 114 GLN A C 1
ATOM 924 O O . GLN A 1 114 ? -19.345 -2.029 27.801 1.00 94.12 114 GLN A O 1
ATOM 929 N N . GLY A 1 115 ? -18.748 -0.495 26.262 1.00 96.31 115 GLY A N 1
ATOM 930 C CA . GLY A 1 115 ? -18.664 0.632 27.184 1.00 96.31 115 GLY A CA 1
ATOM 931 C C . GLY A 1 115 ? -20.013 0.967 27.819 1.00 96.31 115 GLY A C 1
ATOM 932 O O . GLY A 1 115 ? -20.098 1.087 29.041 1.00 96.31 115 GLY A O 1
ATOM 933 N N . ILE A 1 116 ? -21.076 1.049 27.014 1.00 96.00 116 ILE A N 1
ATOM 934 C CA . ILE A 1 116 ? -22.440 1.317 27.488 1.00 96.00 116 ILE A CA 1
ATOM 935 C C . ILE A 1 116 ? -22.917 0.193 28.406 1.00 96.00 116 ILE A C 1
ATOM 937 O O . ILE A 1 116 ? -23.423 0.470 29.493 1.00 96.00 116 ILE A O 1
ATOM 941 N N . GLU A 1 117 ? -22.740 -1.072 28.019 1.00 95.38 117 GLU A N 1
ATOM 942 C CA . GLU A 1 117 ? -23.224 -2.190 28.831 1.00 95.38 117 GLU A CA 1
ATOM 943 C C . GLU A 1 117 ? -22.469 -2.298 30.162 1.00 95.38 117 GLU A C 1
ATOM 945 O O . GLU A 1 117 ? -23.085 -2.526 31.209 1.00 95.38 117 GLU A O 1
ATOM 950 N N . LYS A 1 118 ? -21.148 -2.079 30.157 1.00 94.69 118 LYS A N 1
ATOM 951 C CA . LYS A 1 118 ? -20.351 -2.038 31.389 1.00 94.69 118 LYS A CA 1
ATOM 952 C C . LYS A 1 118 ? -20.770 -0.866 32.278 1.00 94.69 118 LYS A C 1
ATOM 954 O O . LYS A 1 118 ? -21.073 -1.084 33.450 1.00 94.69 118 LYS A O 1
ATOM 959 N N . GLY A 1 119 ? -20.874 0.338 31.714 1.00 95.88 119 GLY A N 1
ATOM 960 C CA . GLY A 1 119 ? -21.288 1.536 32.446 1.00 95.88 119 GLY A CA 1
ATOM 961 C C . GLY A 1 119 ? -22.694 1.411 33.034 1.00 95.88 119 GLY A C 1
ATOM 962 O O . GLY A 1 119 ? -22.921 1.774 34.186 1.00 95.88 119 GLY A O 1
ATOM 963 N N . ARG A 1 120 ? -23.635 0.809 32.298 1.00 95.69 120 ARG A N 1
ATOM 964 C CA . ARG A 1 120 ? -24.991 0.531 32.786 1.00 95.69 120 ARG A CA 1
ATOM 965 C C . ARG A 1 120 ? -24.981 -0.445 33.961 1.00 95.69 120 ARG A C 1
ATOM 967 O O . ARG A 1 120 ? -25.664 -0.202 34.954 1.00 95.69 120 ARG A O 1
ATOM 974 N N . LYS A 1 121 ? -24.219 -1.543 33.876 1.00 94.12 121 LYS A N 1
ATOM 975 C CA . LYS A 1 121 ? -24.099 -2.510 34.982 1.00 94.12 121 LYS A CA 1
ATOM 976 C C . LYS A 1 121 ? -23.491 -1.866 36.223 1.00 94.12 121 LYS A C 1
ATOM 978 O O . LYS A 1 121 ? -24.045 -2.025 37.307 1.00 94.12 121 LYS A O 1
ATOM 983 N N . GLU A 1 122 ? -22.394 -1.130 36.065 1.00 94.12 122 GLU A N 1
ATOM 984 C CA . GLU A 1 122 ? -21.730 -0.436 37.171 1.00 94.12 122 GLU A CA 1
ATOM 985 C C . GLU A 1 122 ? -22.646 0.621 37.797 1.00 94.12 122 GLU A C 1
ATOM 987 O O . GLU A 1 122 ? -22.814 0.626 39.015 1.00 94.12 122 GLU A O 1
ATOM 992 N N . GLY A 1 123 ? -23.331 1.430 36.984 1.00 94.50 123 GLY A N 1
ATOM 993 C CA . GLY A 1 123 ? -24.278 2.439 37.460 1.00 94.50 123 GLY A CA 1
ATOM 994 C C . GLY A 1 123 ? -25.466 1.843 38.222 1.00 94.50 123 GLY A C 1
ATOM 995 O O . GLY A 1 123 ? -25.838 2.351 39.277 1.00 94.50 123 GLY A O 1
ATOM 996 N N . VAL A 1 124 ? -26.028 0.722 37.753 1.00 93.44 124 VAL A N 1
ATOM 997 C CA . VAL A 1 124 ? -27.099 0.012 38.478 1.00 93.44 124 VAL A CA 1
ATOM 998 C C . VAL A 1 124 ? -26.604 -0.510 39.828 1.00 93.44 124 VAL A C 1
ATOM 1000 O O . VAL A 1 124 ? -27.323 -0.402 40.821 1.00 93.44 124 VAL A O 1
ATOM 1003 N N . GLN A 1 125 ? -25.390 -1.065 39.896 1.00 90.06 125 GLN A N 1
ATOM 1004 C CA . GLN A 1 125 ? -24.833 -1.557 41.161 1.00 90.06 125 GLN A CA 1
ATOM 1005 C C . GLN A 1 125 ? -24.515 -0.417 42.132 1.00 90.06 125 GLN A C 1
ATOM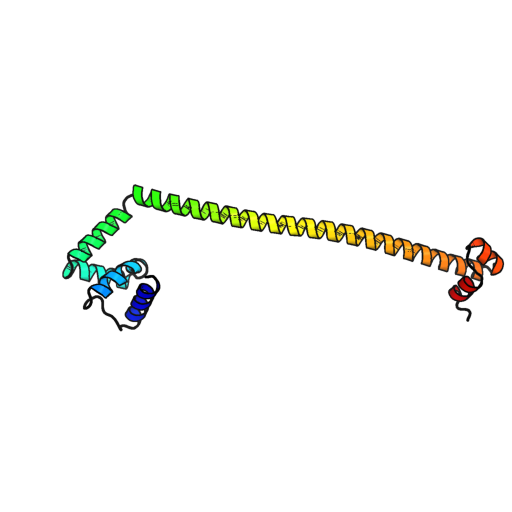 1007 O O . GLN A 1 125 ? -24.875 -0.498 43.305 1.00 90.06 125 GLN A O 1
ATOM 1012 N N . GLN A 1 126 ? -23.917 0.673 41.648 1.00 92.12 126 GLN A N 1
ATOM 1013 C CA . GLN A 1 126 ? -23.666 1.867 42.456 1.00 92.12 126 GLN A CA 1
ATOM 1014 C C . GLN A 1 126 ? -24.971 2.470 42.984 1.00 92.12 126 GLN A C 1
ATOM 1016 O O . GLN A 1 126 ? -25.058 2.772 44.172 1.00 92.12 126 GLN A O 1
ATOM 1021 N N . GLY A 1 127 ? -26.010 2.556 42.147 1.00 92.44 127 GLY A N 1
ATOM 1022 C CA . GLY A 1 127 ? -27.333 3.023 42.559 1.00 92.44 127 GLY A CA 1
ATOM 1023 C C . GLY A 1 127 ? -27.959 2.150 43.650 1.00 92.44 127 GLY A C 1
ATOM 1024 O O . GLY A 1 127 ? -28.483 2.677 44.629 1.00 92.44 127 GLY A O 1
ATOM 1025 N N . LYS A 1 128 ? -27.846 0.817 43.543 1.00 90.25 128 LYS A N 1
ATOM 1026 C CA . LYS A 1 128 ? -28.297 -0.109 44.599 1.00 90.25 128 LYS A CA 1
ATOM 1027 C C . LYS A 1 128 ? -27.550 0.112 45.913 1.00 90.25 128 LYS A C 1
ATOM 1029 O O . LYS A 1 128 ? -28.182 0.206 46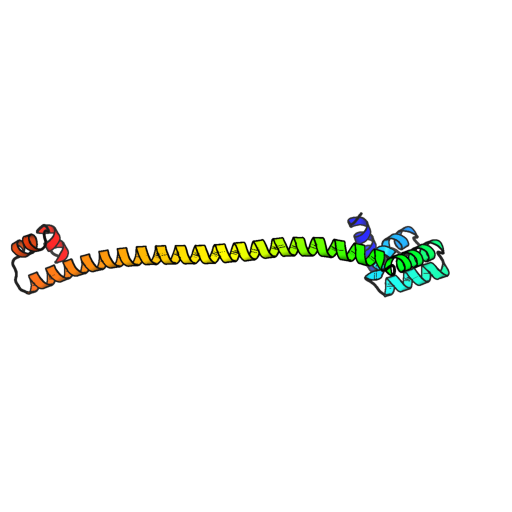.960 1.00 90.25 128 LYS A O 1
ATOM 1034 N N . ILE A 1 129 ? -26.223 0.225 45.858 1.00 91.25 129 ILE A N 1
ATOM 1035 C CA . ILE A 1 129 ? -25.386 0.476 47.039 1.00 91.25 129 ILE A CA 1
ATOM 1036 C C . ILE A 1 129 ? -25.762 1.809 47.692 1.00 91.25 129 ILE A C 1
ATOM 1038 O O . ILE A 1 129 ? -25.918 1.878 48.910 1.00 91.25 129 ILE A O 1
ATOM 1042 N N . GLN A 1 130 ? -25.930 2.863 46.894 1.00 92.81 130 GLN A N 1
ATOM 1043 C CA . GLN A 1 130 ? -26.281 4.186 47.397 1.00 92.81 130 GLN A CA 1
ATOM 1044 C C . GLN A 1 130 ? -27.674 4.193 48.033 1.00 92.81 130 GLN A C 1
ATOM 1046 O O . GLN A 1 130 ? -27.836 4.740 49.118 1.00 92.81 130 GLN A O 1
ATOM 1051 N N . MET A 1 131 ? -28.645 3.508 47.422 1.00 92.12 131 MET A N 1
ATOM 1052 C CA . MET A 1 131 ? -29.983 3.335 47.988 1.00 92.12 131 MET A CA 1
ATOM 1053 C C . MET A 1 131 ? -29.947 2.634 49.355 1.00 92.12 131 MET A C 1
ATOM 1055 O O . MET A 1 131 ? -30.596 3.102 50.287 1.00 92.12 131 MET A O 1
ATOM 1059 N N . ILE A 1 132 ? -29.172 1.551 49.494 1.00 92.56 132 ILE A N 1
ATOM 1060 C CA . ILE A 1 132 ? -29.024 0.814 50.763 1.00 92.56 132 ILE A CA 1
ATOM 1061 C C . ILE A 1 132 ? -28.432 1.715 51.849 1.00 92.56 132 ILE A C 1
ATOM 1063 O O . ILE A 1 132 ? -28.971 1.767 52.953 1.00 92.56 132 ILE A O 1
ATOM 1067 N N . LYS A 1 133 ? -27.367 2.461 51.526 1.00 91.31 133 LYS A N 1
ATOM 1068 C CA . LYS A 1 133 ? -26.749 3.419 52.454 1.00 91.31 133 LYS A CA 1
ATOM 1069 C C . LYS A 1 133 ? -27.745 4.490 52.893 1.00 91.31 133 LYS A C 1
ATOM 1071 O O . LYS A 1 133 ? -27.935 4.680 54.084 1.00 91.31 133 LYS A O 1
ATOM 1076 N N . SER A 1 134 ? -28.468 5.099 51.952 1.00 93.00 134 SER A N 1
ATOM 1077 C CA . SER A 1 134 ? -29.483 6.108 52.274 1.00 93.00 134 SER A CA 1
ATOM 1078 C C . SER A 1 134 ? -30.624 5.563 53.138 1.00 93.00 134 SER A C 1
ATOM 1080 O O . SER A 1 134 ? -31.078 6.253 54.043 1.00 93.00 134 SER A O 1
ATOM 1082 N N . MET A 1 135 ? -31.094 4.334 52.898 1.00 91.62 135 MET A N 1
ATOM 1083 C CA . MET A 1 135 ? -32.120 3.710 53.744 1.00 91.62 135 MET A CA 1
ATOM 1084 C C . MET A 1 135 ? -31.614 3.459 55.169 1.00 91.62 135 MET A C 1
ATOM 1086 O O . MET A 1 135 ? -32.352 3.681 56.128 1.00 91.62 135 MET A O 1
ATOM 1090 N N . TYR A 1 136 ? -30.361 3.021 55.301 1.00 91.31 136 TYR A N 1
ATOM 1091 C CA . TYR A 1 136 ? -29.722 2.808 56.594 1.00 91.31 136 TYR A CA 1
ATOM 1092 C C . TYR A 1 136 ? -29.539 4.126 57.361 1.00 91.31 136 TYR A C 1
ATOM 1094 O O . TYR A 1 136 ? -29.916 4.210 58.529 1.00 91.31 136 TYR A O 1
ATOM 1102 N N . ASP A 1 137 ? -29.068 5.178 56.685 1.00 92.00 137 ASP A N 1
ATOM 1103 C CA . ASP A 1 137 ? -28.886 6.517 57.264 1.00 92.00 137 ASP A CA 1
ATOM 1104 C C . ASP A 1 137 ? -30.214 7.137 57.743 1.00 92.00 137 ASP A C 1
ATOM 1106 O O . ASP A 1 137 ? -30.239 7.907 58.701 1.00 92.00 137 ASP A O 1
ATOM 1110 N N . LEU A 1 138 ? -31.337 6.770 57.114 1.00 93.19 138 LEU A N 1
ATOM 1111 C CA . LEU A 1 138 ? -32.693 7.158 57.528 1.00 93.19 138 LEU A CA 1
ATOM 1112 C C . LEU A 1 138 ? -33.236 6.340 58.716 1.00 93.19 138 LEU A C 1
ATOM 1114 O O . LEU A 1 138 ? -34.381 6.539 59.124 1.00 93.19 138 LEU A O 1
ATOM 1118 N N . GLY A 1 139 ? -32.445 5.419 59.271 1.00 90.88 139 GLY A N 1
ATOM 1119 C CA . GLY A 1 139 ? -32.824 4.600 60.423 1.00 90.88 139 GLY A CA 1
ATOM 1120 C C . GLY A 1 139 ? -33.779 3.453 60.092 1.00 90.88 139 GLY A C 1
ATOM 1121 O O . GLY A 1 139 ? -34.444 2.931 60.989 1.00 90.88 139 GLY A O 1
ATOM 1122 N N . ILE A 1 140 ? -33.881 3.047 58.820 1.00 93.06 140 ILE A N 1
ATOM 1123 C CA . ILE A 1 140 ? -34.702 1.895 58.432 1.00 93.06 140 ILE A CA 1
ATOM 1124 C C . ILE A 1 140 ? -34.014 0.604 58.924 1.00 93.06 140 ILE A C 1
ATOM 1126 O O . ILE A 1 140 ? -32.831 0.404 58.645 1.00 93.06 140 ILE A O 1
ATOM 1130 N N . PRO A 1 141 ? -34.726 -0.312 59.613 1.00 92.50 141 PRO A N 1
ATOM 1131 C CA . PRO A 1 141 ? -34.142 -1.568 60.085 1.00 92.50 141 PRO A CA 1
ATOM 1132 C C . PRO A 1 141 ? -33.566 -2.429 58.950 1.00 92.50 141 PRO A C 1
ATOM 1134 O O . PRO A 1 141 ? -34.195 -2.579 57.898 1.00 92.50 141 PRO A O 1
ATOM 1137 N N . LEU A 1 142 ? -32.414 -3.067 59.194 1.00 88.56 142 LEU A N 1
ATOM 1138 C CA . LEU A 1 142 ? -31.688 -3.894 58.214 1.00 88.56 142 LEU A CA 1
ATOM 1139 C C . LEU A 1 142 ? -32.555 -5.005 57.601 1.00 88.56 142 LEU A C 1
ATOM 1141 O O . LEU A 1 142 ? -32.474 -5.264 56.404 1.00 88.56 142 LEU A O 1
ATOM 1145 N N . GLU A 1 143 ? -33.441 -5.614 58.390 1.00 89.25 143 GLU A N 1
ATOM 1146 C CA . GLU A 1 143 ? -34.379 -6.646 57.927 1.00 89.25 143 GLU A CA 1
ATOM 1147 C C . GLU A 1 143 ? -35.368 -6.118 56.877 1.00 89.25 143 GLU A C 1
ATOM 1149 O O . GLU A 1 143 ? -35.718 -6.813 55.918 1.00 89.25 143 GLU A O 1
ATOM 1154 N N . THR A 1 144 ? -35.814 -4.871 57.040 1.00 90.81 144 THR A N 1
ATOM 1155 C CA . THR A 1 144 ? -36.714 -4.195 56.101 1.00 90.81 144 THR A CA 1
ATOM 1156 C C . THR A 1 144 ? -35.965 -3.825 54.822 1.00 90.81 144 THR A C 1
ATOM 1158 O O . THR A 1 144 ? -36.494 -4.026 53.728 1.00 90.81 144 THR A O 1
ATOM 1161 N N . ILE A 1 145 ? -34.710 -3.371 54.939 1.00 91.12 145 ILE A N 1
ATOM 1162 C CA . ILE A 1 145 ? -33.832 -3.086 53.793 1.00 91.12 145 ILE A CA 1
ATOM 1163 C C . ILE A 1 145 ? -33.528 -4.371 53.009 1.00 91.12 145 ILE A C 1
ATOM 1165 O O . ILE A 1 145 ? -33.600 -4.357 51.781 1.00 91.12 145 ILE A O 1
ATOM 1169 N N . ALA A 1 146 ? -33.268 -5.491 53.691 1.00 91.31 146 ALA A N 1
ATOM 1170 C CA . ALA A 1 146 ? -33.055 -6.812 53.092 1.00 91.31 146 ALA A CA 1
ATOM 1171 C C . ALA A 1 146 ? -34.257 -7.262 52.259 1.00 91.31 146 ALA A C 1
ATOM 1173 O O . ALA A 1 146 ? -34.117 -7.599 51.079 1.00 91.31 146 ALA A O 1
ATOM 1174 N N . LYS A 1 147 ? -35.462 -7.168 52.834 1.00 90.56 147 LYS A N 1
ATOM 1175 C CA . LYS A 1 147 ? -36.711 -7.489 52.129 1.00 90.56 147 LYS A CA 1
ATOM 1176 C C . LYS A 1 147 ? -36.953 -6.572 50.927 1.00 90.56 147 LYS A C 1
ATOM 1178 O O . LYS A 1 147 ? -37.304 -7.067 49.858 1.00 90.56 147 LYS A O 1
ATOM 1183 N N . ALA A 1 148 ? -36.750 -5.260 51.077 1.00 88.25 148 ALA A N 1
ATOM 1184 C CA . ALA A 1 148 ? -36.992 -4.281 50.014 1.00 88.25 148 ALA A CA 1
ATOM 1185 C C . ALA A 1 148 ? -35.975 -4.385 48.864 1.00 88.25 148 ALA A C 1
ATOM 1187 O O . ALA A 1 148 ? -36.339 -4.282 47.693 1.00 88.25 148 ALA A O 1
ATOM 1188 N N . SER A 1 149 ? -34.708 -4.639 49.194 1.00 86.56 149 SER A N 1
ATOM 1189 C CA . SER A 1 149 ? -33.597 -4.711 48.236 1.00 86.56 149 SER A CA 1
ATOM 1190 C C . SER A 1 149 ? -33.439 -6.099 47.609 1.00 86.56 149 SER A C 1
ATOM 1192 O O . SER A 1 149 ? -32.691 -6.241 46.641 1.00 86.56 149 SER A O 1
ATOM 1194 N N . LYS A 1 150 ? -34.146 -7.111 48.140 1.00 89.94 150 LYS A N 1
ATOM 1195 C CA . LYS A 1 150 ? -34.016 -8.537 47.789 1.00 89.94 150 LYS A CA 1
ATOM 1196 C C . LYS A 1 150 ? -32.578 -9.047 47.929 1.00 89.94 150 LYS A C 1
ATOM 1198 O O . LYS A 1 150 ? -32.099 -9.799 47.085 1.00 89.94 150 LYS A O 1
ATOM 1203 N N . LEU A 1 151 ? -31.905 -8.606 48.985 1.00 88.12 151 LEU A N 1
ATOM 1204 C CA . LEU A 1 151 ? -30.552 -9.018 49.345 1.00 88.12 151 LEU A CA 1
ATOM 1205 C C . LEU A 1 151 ? -30.589 -9.718 50.699 1.00 88.12 151 LEU A C 1
ATOM 1207 O O . LEU A 1 151 ? -31.473 -9.465 51.520 1.00 88.12 151 LEU A O 1
ATOM 1211 N N . SER A 1 152 ? -29.630 -10.603 50.930 1.00 91.00 152 SER A N 1
ATOM 1212 C CA . SER A 1 152 ? -29.412 -11.195 52.245 1.00 91.00 152 SER A CA 1
ATOM 1213 C C . SER A 1 152 ? -28.891 -10.149 53.237 1.00 91.00 152 SER A C 1
ATOM 1215 O O . SER A 1 152 ? -28.280 -9.149 52.855 1.00 91.00 152 SER A O 1
ATOM 1217 N N . LEU A 1 153 ? -29.111 -10.396 54.531 1.00 88.00 153 LEU A N 1
ATOM 1218 C CA . LEU A 1 153 ? -28.556 -9.557 55.600 1.00 88.00 153 LEU A CA 1
ATOM 1219 C C . LEU A 1 153 ? -27.028 -9.457 55.490 1.00 88.00 153 LEU A C 1
ATOM 1221 O O . LEU A 1 153 ? -26.492 -8.360 55.574 1.00 88.00 153 LEU A O 1
ATOM 1225 N N . HIS A 1 154 ? -26.361 -10.568 55.169 1.00 87.56 154 HIS A N 1
ATOM 1226 C CA . HIS A 1 154 ? -24.911 -10.619 54.993 1.00 87.56 154 HIS A CA 1
ATOM 1227 C C . HIS A 1 154 ? -24.407 -9.731 53.841 1.00 87.56 154 HIS A C 1
ATOM 1229 O O . HIS A 1 154 ? -23.400 -9.043 53.977 1.00 87.56 154 HIS A O 1
ATOM 1235 N N . GLU A 1 155 ? -25.116 -9.690 52.706 1.00 87.62 155 GLU A N 1
ATOM 1236 C CA . GLU A 1 155 ? -24.757 -8.803 51.588 1.00 87.62 155 GLU A CA 1
ATOM 1237 C C . GLU A 1 155 ? -24.915 -7.324 51.954 1.00 87.62 155 GLU A C 1
ATOM 1239 O O . GLU A 1 155 ? -24.088 -6.500 51.564 1.00 87.62 155 GLU A O 1
ATOM 1244 N N . ILE A 1 156 ? -25.953 -6.9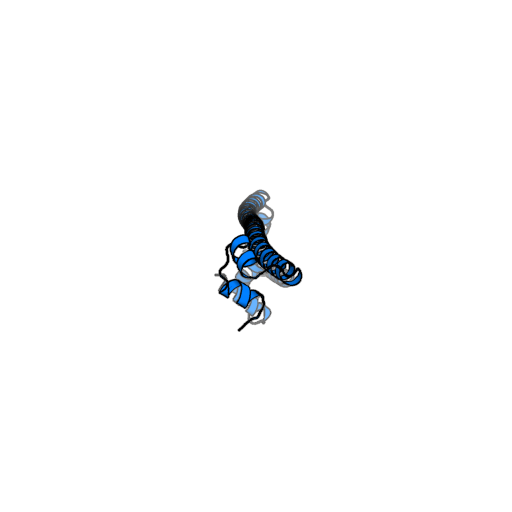76 52.718 1.00 89.19 156 ILE A N 1
ATOM 1245 C CA . ILE A 1 156 ? -26.161 -5.605 53.203 1.00 89.19 156 ILE A CA 1
ATOM 1246 C C . ILE A 1 156 ? -25.090 -5.224 54.223 1.00 89.19 156 ILE A C 1
ATOM 1248 O O . ILE A 1 156 ? -24.522 -4.138 54.125 1.00 89.19 156 ILE A O 1
ATOM 1252 N N . GLU A 1 157 ? -24.774 -6.118 55.157 1.00 88.19 157 GLU A N 1
ATOM 1253 C CA . GLU A 1 157 ? -23.706 -5.937 56.140 1.00 88.19 157 GLU A CA 1
ATOM 1254 C C . GLU A 1 157 ? -22.357 -5.700 55.455 1.00 88.19 157 GLU A C 1
ATOM 1256 O O . GLU A 1 157 ? -21.669 -4.726 55.765 1.00 88.19 157 GLU A O 1
ATOM 1261 N N . HIS A 1 158 ? -22.037 -6.504 54.438 1.00 89.31 158 HIS A N 1
ATOM 1262 C CA . HIS A 1 158 ? -20.833 -6.340 53.629 1.00 89.31 158 HIS A CA 1
ATOM 1263 C C . HIS A 1 158 ? -20.813 -5.000 52.864 1.00 89.31 158 HIS A C 1
ATOM 1265 O O . HIS A 1 158 ? -19.776 -4.342 52.794 1.00 89.31 158 HIS A O 1
ATOM 1271 N N . ILE A 1 159 ? -21.948 -4.547 52.311 1.00 88.62 159 ILE A N 1
ATOM 1272 C CA . ILE A 1 159 ? -22.065 -3.238 51.631 1.00 88.62 159 ILE A CA 1
ATOM 1273 C C . ILE A 1 159 ? -21.867 -2.064 52.605 1.00 88.62 159 ILE A C 1
ATOM 1275 O O . ILE A 1 159 ? -21.305 -1.031 52.225 1.00 88.62 159 ILE A O 1
ATOM 1279 N N . LEU A 1 160 ? -22.335 -2.211 53.845 1.00 87.56 160 LEU A N 1
ATOM 1280 C CA . LEU A 1 160 ? -22.200 -1.216 54.911 1.00 87.56 160 LEU A CA 1
ATOM 1281 C C . LEU A 1 160 ? -20.837 -1.281 55.624 1.00 87.56 160 LEU A C 1
ATOM 1283 O O . LEU A 1 160 ? -20.508 -0.370 56.380 1.00 87.56 160 LEU A O 1
ATOM 1287 N N . GLY A 1 161 ? -20.013 -2.294 55.338 1.00 83.12 161 GLY A N 1
ATOM 1288 C CA . GLY A 1 161 ? -18.669 -2.444 55.900 1.00 83.12 161 GLY A CA 1
ATOM 1289 C C . GLY A 1 161 ? -18.627 -3.101 57.282 1.00 83.12 161 GLY A C 1
ATOM 1290 O O . GLY A 1 161 ? -17.630 -2.954 57.990 1.00 83.12 161 GLY A O 1
ATOM 1291 N N . TYR A 1 162 ? -19.681 -3.821 57.669 1.00 74.12 162 TYR A N 1
ATOM 1292 C CA . TYR A 1 162 ? -19.658 -4.697 58.838 1.00 74.12 162 TYR A CA 1
ATOM 1293 C C . TYR A 1 162 ? -18.814 -5.947 58.535 1.00 74.12 162 TYR A C 1
ATOM 1295 O O . TYR A 1 162 ? -18.832 -6.458 57.415 1.00 74.12 162 TYR A O 1
ATOM 1303 N N . LYS A 1 163 ? -18.023 -6.388 59.519 1.00 55.16 163 LYS A N 1
ATOM 1304 C CA . LYS A 1 163 ? -17.221 -7.618 59.455 1.00 55.16 163 LYS A CA 1
ATOM 1305 C C . LYS A 1 163 ? -17.986 -8.791 60.037 1.00 55.16 163 LYS A C 1
ATOM 1307 O O . LYS A 1 163 ? -18.532 -8.599 61.145 1.00 55.16 163 LYS A O 1
#

Foldseek 3Di:
DVVVLVVLVVCVVVVNDDVLPDVVSLVSCVVCCVVPVVNVVVSVVCCVPPNVPSVVVVVVVVVCVPPPVNVVVVVVVVVVVVVVVVVVVVVVVVVVVVVVVVVVVVVVVVVVVVVVVVCVVVVVVVVLLVVLVVCVVVVNDLVVNCVVSVHDSVVSCVSVPHD

Organism: NCBI:txid2026187

Sequence (163 aa):
MACLHTLVIIRYNEEKVNPWKDPFVRWLLLLSANEDEHLTKTLEDIAMNRDPILQKAINKWERMSQDSSFRQAYDAREKVLMDEAAKFAHAETEGMKRGMEKGMEKGLAKGLEQGIEKGRKEGVQQGKIQMIKSMYDLGIPLETIAKASKLSLHEIEHILGYK

Radius of gyration: 43.03 Å; chains: 1; bounding box: 79×24×102 Å